Protein AF-A0A9D9Q7N1-F1 (afdb_monomer_lite)

Foldseek 3Di:
DLQWDQDDFKIKGFLVDAPVRCVVVPQVVQQPFWKWKWDQDPVRATDIDTWGFDDWDQDPRTIMTITGGDDFAFLVVLVVQQVVPDPDCCPPDNDPSSVLCVVLVVLVVRRVVSCVVVVNDHAPCPRSQWGADPNSMIIRYGVGNNVPVVD

Secondary structure (DSSP, 8-state):
---EEEETTEEEEE----HHHHHHTTTHHHHT--EEEEEE-TTS-EEEEEE-EEEEEEETTEEEEEEE----EEHHHHHHHHHHH--S-TTTS--HHHHHHHHHHHHHHHHHHHHHHTT------TGGGEEE-TTS-EEE--S-STTTTT-

Structure (mmCIF, N/CA/C/O backbone):
data_AF-A0A9D9Q7N1-F1
#
_entry.id   AF-A0A9D9Q7N1-F1
#
loop_
_atom_site.group_PDB
_atom_site.id
_atom_site.type_symbol
_atom_site.label_atom_id
_atom_site.label_alt_id
_atom_site.label_comp_id
_atom_site.label_asym_id
_atom_site.label_entity_id
_atom_site.label_seq_id
_atom_site.pdbx_PDB_ins_code
_atom_site.Cartn_x
_atom_site.Cartn_y
_atom_site.Cartn_z
_atom_site.occupancy
_atom_site.B_iso_or_equiv
_atom_site.auth_seq_id
_atom_site.auth_comp_id
_atom_site.auth_asym_id
_atom_site.auth_atom_id
_atom_site.pdbx_PDB_model_num
ATOM 1 N N . MET A 1 1 ? 4.531 9.953 13.848 1.00 42.19 1 MET A N 1
ATOM 2 C CA . MET A 1 1 ? 3.654 8.927 14.452 1.00 42.19 1 MET A CA 1
ATOM 3 C C . MET A 1 1 ? 3.480 7.843 13.402 1.00 42.19 1 MET A C 1
ATOM 5 O O . MET A 1 1 ? 2.955 8.155 12.343 1.00 42.19 1 MET A O 1
ATOM 9 N N . GLN A 1 2 ? 4.016 6.639 13.619 1.00 51.09 2 GLN A N 1
ATOM 10 C CA . GLN A 1 2 ? 3.784 5.515 12.703 1.00 51.09 2 GLN A CA 1
ATOM 11 C C . GLN A 1 2 ? 2.382 4.971 12.976 1.00 51.09 2 GLN A C 1
ATOM 13 O O . GLN A 1 2 ? 2.147 4.331 14.000 1.00 51.09 2 GLN A O 1
ATOM 18 N N . ASN A 1 3 ? 1.441 5.303 12.094 1.00 66.69 3 ASN A N 1
ATOM 19 C CA . ASN A 1 3 ? 0.045 4.891 12.234 1.00 66.69 3 ASN A CA 1
ATOM 20 C C . ASN A 1 3 ? -0.189 3.469 11.710 1.00 66.69 3 ASN A C 1
ATOM 22 O O . ASN A 1 3 ? -1.174 2.848 12.085 1.00 66.69 3 ASN A O 1
ATOM 26 N N . ILE A 1 4 ? 0.714 2.938 10.883 1.00 66.44 4 ILE A N 1
ATOM 27 C CA . ILE A 1 4 ? 0.629 1.587 10.326 1.00 66.44 4 ILE A CA 1
ATOM 28 C C . ILE A 1 4 ? 1.744 0.749 10.937 1.00 66.44 4 ILE A C 1
ATOM 30 O O . ILE A 1 4 ? 2.914 1.126 10.878 1.00 66.44 4 ILE A O 1
ATOM 34 N N . LEU A 1 5 ? 1.369 -0.374 11.536 1.00 66.88 5 LEU A N 1
ATOM 35 C CA . LEU A 1 5 ? 2.277 -1.329 12.152 1.00 66.88 5 LEU A CA 1
ATOM 36 C C . LEU A 1 5 ? 1.996 -2.716 11.592 1.00 66.88 5 LEU A C 1
ATOM 38 O O . LEU A 1 5 ? 0.845 -3.127 11.466 1.00 66.88 5 LEU A O 1
ATOM 42 N N . VAL A 1 6 ? 3.056 -3.462 11.310 1.00 60.69 6 VAL A N 1
ATOM 43 C CA . VAL A 1 6 ? 2.954 -4.908 11.111 1.00 60.69 6 VAL A CA 1
ATOM 44 C C . VAL A 1 6 ? 3.052 -5.537 12.499 1.00 60.69 6 VAL A C 1
ATOM 46 O O . VAL A 1 6 ? 4.122 -5.529 13.107 1.00 60.69 6 VAL A O 1
ATOM 49 N N . ALA A 1 7 ? 1.929 -6.007 13.041 1.00 56.16 7 ALA A N 1
ATOM 50 C CA . ALA A 1 7 ? 1.859 -6.614 14.367 1.00 56.16 7 ALA A CA 1
ATOM 51 C C . ALA A 1 7 ? 1.602 -8.120 14.217 1.00 56.16 7 ALA A C 1
ATOM 53 O O . ALA A 1 7 ? 0.464 -8.565 14.082 1.00 56.16 7 ALA A O 1
ATOM 54 N N . GLY A 1 8 ? 2.676 -8.913 14.214 1.00 62.62 8 GLY A N 1
ATOM 55 C CA . GLY A 1 8 ? 2.585 -10.363 14.029 1.00 62.62 8 GLY A CA 1
ATOM 56 C C . GLY A 1 8 ? 2.074 -10.734 12.634 1.00 62.62 8 GLY A C 1
ATOM 57 O O . GLY A 1 8 ? 2.680 -10.354 11.636 1.00 62.62 8 GLY A O 1
ATOM 58 N N . GLU A 1 9 ? 0.962 -11.469 12.574 1.00 76.88 9 GLU A N 1
ATOM 59 C CA . GLU A 1 9 ? 0.347 -11.973 11.334 1.00 76.88 9 GLU A CA 1
ATOM 60 C C . GLU A 1 9 ? -0.640 -10.991 10.680 1.00 76.88 9 GLU A C 1
ATOM 62 O O . GLU A 1 9 ? -1.290 -11.341 9.692 1.00 76.88 9 GLU A O 1
ATOM 67 N N . ARG A 1 10 ? -0.769 -9.760 11.200 1.00 86.50 10 ARG A N 1
ATOM 68 C CA . ARG A 1 10 ? -1.747 -8.774 10.714 1.00 86.50 10 ARG A CA 1
ATOM 69 C C . ARG A 1 10 ? -1.134 -7.397 10.503 1.00 86.50 10 ARG A C 1
ATOM 71 O O . ARG A 1 10 ? -0.222 -6.976 11.221 1.00 86.50 10 ARG A O 1
ATOM 78 N N . LEU A 1 11 ? -1.664 -6.677 9.518 1.00 87.69 11 LEU A N 1
ATOM 79 C CA . LEU A 1 11 ? -1.388 -5.255 9.348 1.00 87.69 11 LEU A CA 1
ATOM 80 C C . LEU A 1 11 ? -2.401 -4.468 10.171 1.00 87.69 11 LEU A C 1
ATOM 82 O O . LEU A 1 11 ? -3.606 -4.651 10.011 1.00 87.69 11 LEU A O 1
ATOM 86 N N . VAL A 1 12 ? -1.903 -3.603 11.050 1.00 88.00 12 VAL A N 1
ATOM 87 C CA . VAL A 1 12 ? -2.705 -2.832 11.999 1.00 88.00 12 VAL A CA 1
ATOM 88 C C . VAL A 1 12 ? -2.571 -1.345 11.697 1.00 88.00 12 VAL A C 1
ATOM 90 O O . VAL A 1 12 ? -1.469 -0.794 11.683 1.00 88.00 12 VAL A O 1
ATOM 93 N N . LEU A 1 13 ? -3.705 -0.682 11.494 1.00 85.88 13 LEU A N 1
ATOM 94 C CA . LEU A 1 13 ? -3.822 0.766 11.403 1.00 85.88 13 LEU A CA 1
ATOM 95 C C . LEU A 1 13 ? -4.337 1.314 12.735 1.00 85.88 13 LEU A C 1
ATOM 97 O O . LEU A 1 13 ? -5.492 1.112 13.116 1.00 85.88 13 LEU A O 1
ATOM 101 N N . ARG A 1 14 ? -3.487 2.067 13.425 1.00 85.62 14 ARG A N 1
ATOM 102 C CA . ARG A 1 14 ? -3.856 2.832 14.614 1.00 85.62 14 ARG A CA 1
ATOM 103 C C . ARG A 1 14 ? -4.552 4.110 14.190 1.00 85.62 14 ARG A C 1
ATOM 105 O O . ARG A 1 14 ? -3.934 5.006 13.622 1.00 85.62 14 ARG A O 1
ATOM 112 N N . THR A 1 15 ? -5.841 4.206 14.497 1.00 79.88 15 THR A N 1
ATOM 113 C CA . THR A 1 15 ? -6.656 5.355 14.077 1.00 79.88 15 THR A CA 1
ATOM 114 C C . THR A 1 15 ? -6.390 6.607 14.914 1.00 79.88 15 THR A C 1
ATOM 116 O O . THR A 1 15 ? -6.676 7.716 14.475 1.00 79.88 15 THR A O 1
ATOM 119 N N . GLY A 1 16 ? -5.883 6.443 16.143 1.00 82.38 16 GLY A N 1
ATOM 120 C CA . GLY A 1 16 ? -5.726 7.532 17.112 1.00 82.38 16 GLY A CA 1
ATOM 121 C C . GLY A 1 16 ? -7.046 8.047 17.705 1.00 82.38 16 GLY A C 1
ATOM 122 O O . GLY A 1 16 ? -7.021 8.926 18.570 1.00 82.38 16 GLY A O 1
ATOM 123 N N . MET A 1 17 ? -8.187 7.477 17.311 1.00 83.69 17 MET A N 1
ATOM 124 C CA . MET A 1 17 ? -9.525 7.883 17.748 1.00 83.69 17 MET A CA 1
ATOM 125 C C . MET A 1 17 ? -10.000 7.028 18.917 1.00 83.69 17 MET A C 1
ATOM 127 O O . MET A 1 17 ? -9.756 5.827 18.954 1.00 83.69 17 MET A O 1
ATOM 131 N N . SER A 1 18 ? -10.692 7.639 19.870 1.00 86.19 18 SER A N 1
ATOM 132 C CA . SER A 1 18 ? -11.516 6.923 20.844 1.00 86.19 18 SER A CA 1
ATOM 133 C C . SER A 1 18 ? -12.746 6.311 20.171 1.00 86.19 18 SER A C 1
ATOM 135 O O . SER A 1 18 ? -13.117 6.678 19.056 1.00 86.19 18 SER A O 1
ATOM 137 N N . LYS A 1 19 ? -13.428 5.400 20.867 1.00 83.88 19 LYS A N 1
ATOM 138 C CA . LYS A 1 19 ? -14.652 4.762 20.367 1.00 83.88 19 LYS A CA 1
ATOM 139 C C . LYS A 1 19 ? -15.762 5.759 20.009 1.00 83.88 19 LYS A C 1
ATOM 141 O O . LYS A 1 19 ? -16.462 5.562 19.016 1.00 83.88 19 LYS A O 1
ATOM 146 N N . ASP A 1 20 ? -15.914 6.826 20.794 1.00 84.44 20 ASP A N 1
ATOM 147 C CA . ASP A 1 20 ? -16.915 7.874 20.549 1.00 84.44 20 ASP A CA 1
ATOM 148 C C . ASP A 1 20 ? -16.571 8.699 19.298 1.00 84.44 20 ASP A C 1
ATOM 150 O O . ASP A 1 20 ? -17.415 8.870 18.418 1.00 84.44 20 ASP A O 1
ATOM 154 N N . GLU A 1 21 ? -15.310 9.123 19.160 1.00 84.31 21 GLU A N 1
ATOM 155 C CA . GLU A 1 21 ? -14.812 9.818 17.962 1.00 84.31 21 GLU A CA 1
ATOM 156 C C . GLU A 1 21 ? -14.962 8.947 16.710 1.00 84.31 21 GLU A C 1
ATOM 158 O O . GLU A 1 21 ? -15.479 9.403 15.692 1.00 84.31 21 GLU A O 1
ATOM 163 N N . PHE A 1 22 ? -14.575 7.674 16.805 1.00 81.88 22 PHE A N 1
ATOM 164 C CA . PHE A 1 22 ? -14.652 6.717 15.707 1.00 81.88 22 PHE A CA 1
ATOM 165 C C . PHE A 1 22 ? -16.095 6.471 15.246 1.00 81.88 22 PHE A C 1
ATOM 167 O O . PHE A 1 22 ? -16.373 6.457 14.045 1.00 81.88 22 PHE A O 1
ATOM 174 N N . SER A 1 23 ? -17.028 6.343 16.196 1.00 81.38 23 SER A N 1
ATOM 175 C CA . SER A 1 23 ? -18.457 6.168 15.904 1.00 81.38 23 SER A CA 1
ATOM 176 C C . SER A 1 23 ? -19.052 7.411 15.236 1.00 81.38 23 SER A C 1
ATOM 178 O O . SER A 1 23 ? -19.789 7.294 14.261 1.00 81.38 23 SER A O 1
ATOM 180 N N . LYS A 1 24 ? -18.693 8.613 15.710 1.00 81.62 24 LYS A N 1
ATOM 181 C CA . LYS A 1 24 ? -19.144 9.894 15.132 1.00 81.62 24 LYS A CA 1
ATOM 182 C C . LYS A 1 24 ? -18.535 10.186 13.764 1.00 81.62 24 LYS A C 1
ATOM 184 O O . LYS A 1 24 ? -19.146 10.879 12.954 1.00 81.62 24 LYS A O 1
ATOM 189 N N . ALA A 1 25 ? -17.339 9.671 13.497 1.00 73.19 25 ALA A N 1
ATOM 190 C CA . ALA A 1 25 ? -16.629 9.910 12.249 1.00 73.19 25 ALA A CA 1
ATOM 191 C C . ALA A 1 25 ? -17.226 9.153 11.046 1.00 73.19 25 ALA A C 1
ATOM 193 O O . ALA A 1 25 ? -16.780 9.384 9.921 1.00 73.19 25 ALA A O 1
ATOM 194 N N . ASN A 1 26 ? -18.225 8.281 11.260 1.00 69.50 26 ASN A N 1
ATOM 195 C CA . ASN A 1 26 ? -18.822 7.414 10.237 1.00 69.50 26 ASN A CA 1
ATOM 196 C C . ASN A 1 26 ? -17.766 6.606 9.464 1.00 69.50 26 ASN A C 1
ATOM 198 O O . ASN A 1 26 ? -17.914 6.354 8.274 1.00 69.50 26 ASN A O 1
ATOM 202 N N . ILE A 1 27 ? -16.679 6.203 10.129 1.00 70.38 27 ILE A N 1
ATOM 203 C CA . ILE A 1 27 ? -15.569 5.489 9.481 1.00 70.38 27 ILE A CA 1
ATOM 204 C C . ILE A 1 27 ? -15.942 4.039 9.165 1.00 70.38 27 ILE A C 1
ATOM 206 O O . ILE A 1 27 ? -15.468 3.488 8.177 1.00 70.38 27 ILE A O 1
ATOM 210 N N . ILE A 1 28 ? -16.854 3.453 9.950 1.00 68.81 28 ILE A N 1
ATOM 211 C CA . ILE A 1 28 ? -17.355 2.080 9.781 1.00 68.81 28 ILE A CA 1
ATOM 212 C C . ILE A 1 28 ? -17.827 1.789 8.357 1.00 68.81 28 ILE A C 1
ATOM 214 O O . ILE A 1 28 ? -17.577 0.699 7.853 1.00 68.81 28 ILE A O 1
ATOM 218 N N . GLN A 1 29 ? -18.464 2.755 7.690 1.00 65.69 29 GLN A N 1
ATOM 219 C CA . GLN A 1 29 ? -18.956 2.548 6.326 1.00 65.69 29 GLN A CA 1
ATOM 220 C C . GLN A 1 29 ? -17.822 2.316 5.322 1.00 65.69 29 GLN A C 1
ATOM 222 O O . GLN A 1 29 ? -18.029 1.626 4.331 1.00 65.69 29 GLN A O 1
ATOM 227 N N . TYR A 1 30 ? -16.636 2.857 5.606 1.00 67.88 30 TYR A N 1
ATOM 228 C CA . TYR A 1 30 ? -15.482 2.740 4.738 1.00 67.88 30 TYR A CA 1
ATOM 229 C C . TYR A 1 30 ? -14.621 1.530 5.081 1.00 67.88 30 TYR A C 1
ATOM 231 O O . TYR A 1 30 ? -13.829 1.149 4.249 1.00 67.88 30 TYR A O 1
ATOM 239 N N . ILE A 1 31 ? -14.774 0.866 6.236 1.00 70.06 31 ILE A N 1
ATOM 240 C CA . ILE A 1 31 ? -13.984 -0.340 6.597 1.00 70.06 31 ILE A CA 1
ATOM 241 C C . ILE A 1 31 ? -14.080 -1.432 5.525 1.00 70.06 31 ILE A C 1
ATOM 243 O O . ILE A 1 31 ? -13.110 -2.141 5.274 1.00 70.06 31 ILE A O 1
ATOM 247 N N . ASN A 1 32 ? -15.234 -1.512 4.860 1.00 70.31 32 ASN A N 1
ATOM 248 C CA . ASN A 1 32 ? -15.484 -2.444 3.763 1.00 70.31 32 ASN A CA 1
ATOM 249 C C . ASN A 1 32 ? -14.926 -1.969 2.410 1.00 70.31 32 ASN A C 1
ATOM 251 O O . ASN A 1 32 ? -15.067 -2.683 1.413 1.00 70.31 32 ASN A O 1
ATOM 255 N N . ASP A 1 33 ? -14.335 -0.776 2.343 1.00 84.56 33 ASP A N 1
ATOM 256 C CA . ASP A 1 33 ? -13.679 -0.295 1.137 1.00 84.56 33 ASP A CA 1
ATOM 257 C C . ASP A 1 33 ? -12.474 -1.172 0.831 1.00 84.56 33 ASP A C 1
ATOM 259 O O . ASP A 1 33 ? -11.731 -1.634 1.701 1.00 84.56 33 ASP A O 1
ATOM 263 N N . LYS A 1 34 ? -12.289 -1.398 -0.463 1.00 88.31 34 LYS A N 1
ATOM 264 C CA . LYS A 1 34 ? -11.278 -2.308 -0.971 1.00 88.31 34 LYS A CA 1
ATOM 265 C C . LYS A 1 34 ? -9.979 -1.557 -1.210 1.00 88.31 34 LYS A C 1
ATOM 267 O O . LYS A 1 34 ? -9.942 -0.569 -1.941 1.00 88.31 34 LYS A O 1
ATOM 272 N N . GLY A 1 35 ? -8.919 -2.070 -0.615 1.00 92.50 35 GLY A N 1
ATOM 273 C CA . GLY A 1 35 ? -7.543 -1.897 -1.035 1.00 92.50 35 GLY A CA 1
ATOM 274 C C . GLY A 1 35 ? -7.143 -2.981 -2.031 1.00 92.50 35 GLY A C 1
ATOM 275 O O . GLY A 1 35 ? -7.945 -3.841 -2.409 1.00 92.50 35 GLY A O 1
ATOM 276 N N . TYR A 1 36 ? -5.882 -2.943 -2.448 1.00 95.38 36 TYR A N 1
ATOM 277 C CA . TYR A 1 36 ? -5.326 -3.929 -3.367 1.00 95.38 36 TYR A CA 1
ATOM 278 C C . TYR A 1 36 ? -3.899 -4.290 -2.995 1.00 95.38 36 TYR A C 1
ATOM 280 O O . TYR A 1 36 ? -3.071 -3.412 -2.764 1.00 95.38 36 TYR 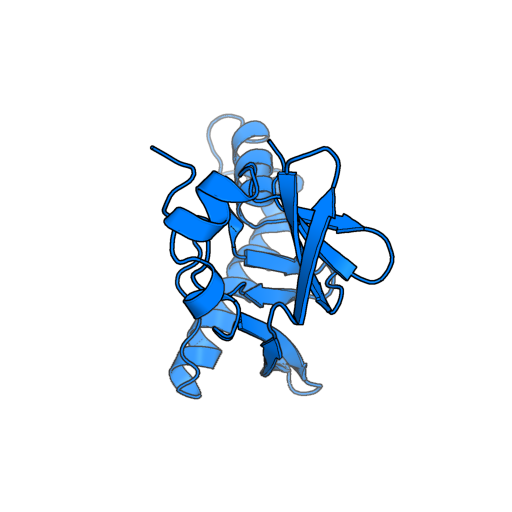A O 1
ATOM 288 N N . VAL A 1 37 ? -3.600 -5.582 -3.033 1.00 96.38 37 VAL A N 1
ATOM 289 C CA . VAL A 1 37 ? -2.234 -6.087 -3.119 1.00 96.38 37 VAL A CA 1
ATOM 290 C C . VAL A 1 37 ? -1.886 -6.252 -4.595 1.00 96.38 37 VAL A C 1
ATOM 292 O O . VAL A 1 37 ? -2.636 -6.879 -5.342 1.00 96.38 37 VAL A O 1
ATOM 295 N N . ALA A 1 38 ? -0.769 -5.672 -5.017 1.00 97.38 38 ALA A N 1
ATOM 296 C CA . ALA A 1 38 ? -0.195 -5.813 -6.344 1.00 97.38 38 ALA A CA 1
ATOM 297 C C . ALA A 1 38 ? 1.080 -6.653 -6.261 1.00 97.38 38 ALA A C 1
ATOM 299 O O . ALA A 1 38 ? 2.041 -6.257 -5.606 1.00 97.38 38 ALA A O 1
ATOM 300 N N . GLU A 1 39 ? 1.106 -7.779 -6.962 1.00 96.56 39 GLU A N 1
ATOM 301 C CA . GLU A 1 39 ? 2.221 -8.733 -6.978 1.00 96.56 39 GLU A CA 1
ATOM 302 C C . GLU A 1 39 ? 2.633 -9.017 -8.418 1.00 96.56 39 GLU A C 1
ATOM 304 O O . GLU A 1 39 ? 1.803 -8.956 -9.324 1.00 96.56 39 GLU A O 1
ATOM 309 N N . ARG A 1 40 ? 3.911 -9.329 -8.654 1.00 94.50 40 ARG A N 1
ATOM 310 C CA . ARG A 1 40 ? 4.353 -9.744 -9.990 1.00 94.50 40 ARG A CA 1
ATOM 311 C C . ARG A 1 40 ? 4.114 -11.232 -10.192 1.00 94.50 40 ARG A C 1
ATOM 313 O O . ARG A 1 40 ? 4.539 -12.041 -9.372 1.00 94.50 40 ARG A O 1
ATOM 320 N N . ASN A 1 41 ? 3.495 -11.590 -11.310 1.00 93.06 41 ASN A N 1
ATOM 321 C CA . ASN A 1 41 ? 3.470 -12.972 -11.772 1.00 93.06 41 ASN A CA 1
ATOM 322 C C . ASN A 1 41 ? 4.825 -13.384 -12.384 1.00 93.06 41 ASN A C 1
ATOM 324 O O . ASN A 1 41 ? 5.765 -12.591 -12.488 1.00 93.06 41 ASN A O 1
ATOM 328 N N . THR A 1 42 ? 4.918 -14.642 -12.816 1.00 91.19 42 THR A N 1
ATOM 329 C CA . THR A 1 42 ? 6.110 -15.209 -13.470 1.00 91.19 42 THR A CA 1
ATOM 330 C C . THR A 1 42 ? 6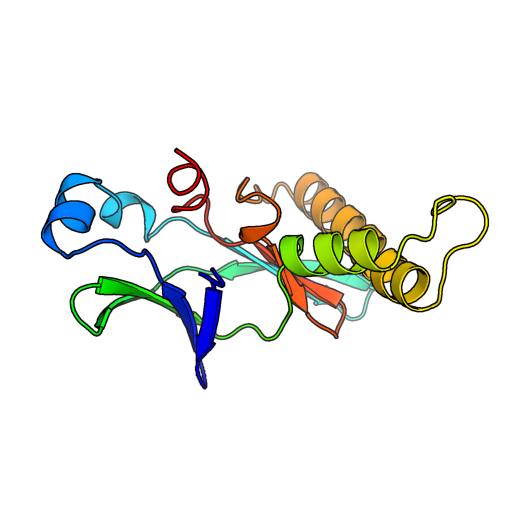.502 -14.502 -14.765 1.00 91.19 42 THR A C 1
ATOM 332 O O . THR A 1 42 ? 7.672 -14.529 -15.135 1.00 91.19 42 THR A O 1
ATOM 335 N N . ASP A 1 43 ? 5.549 -13.839 -15.421 1.00 90.31 43 ASP A N 1
ATOM 336 C CA . ASP A 1 43 ? 5.749 -13.093 -16.667 1.00 90.31 43 ASP A CA 1
ATOM 337 C C . ASP A 1 43 ? 6.184 -11.635 -16.413 1.00 90.31 43 ASP A C 1
ATOM 339 O O . ASP A 1 43 ? 6.448 -10.875 -17.345 1.00 90.31 43 ASP A O 1
ATOM 343 N N . GLY A 1 44 ? 6.303 -11.235 -15.141 1.00 88.38 44 GLY A N 1
ATOM 344 C CA . GLY A 1 44 ? 6.699 -9.892 -14.722 1.00 88.38 44 GLY A CA 1
ATOM 345 C C . GLY A 1 44 ? 5.568 -8.861 -14.746 1.00 88.38 44 GLY A C 1
ATOM 346 O O . GLY A 1 44 ? 5.831 -7.675 -14.526 1.00 88.38 44 GLY A O 1
ATOM 347 N N . GLU A 1 45 ? 4.328 -9.288 -14.983 1.00 93.12 45 GLU A N 1
ATOM 348 C CA . GLU A 1 45 ? 3.138 -8.441 -14.961 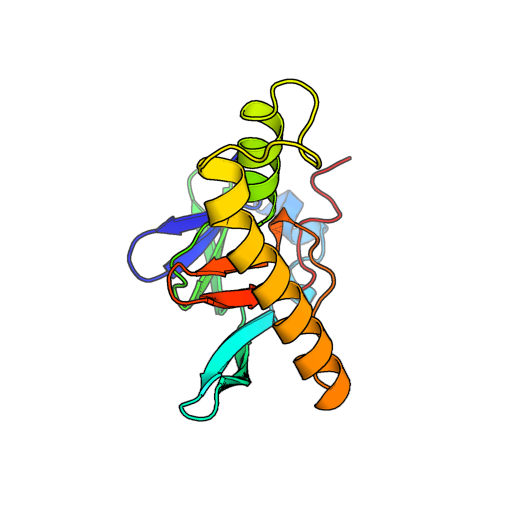1.00 93.12 45 GLU A CA 1
ATOM 349 C C . GLU A 1 45 ? 2.566 -8.327 -13.547 1.00 93.12 45 GLU A C 1
ATOM 351 O O . GLU A 1 45 ? 2.624 -9.269 -12.759 1.00 93.12 45 GLU A O 1
ATOM 356 N N . TYR A 1 46 ? 1.977 -7.174 -13.225 1.00 97.25 46 TYR A N 1
ATOM 357 C CA . TYR A 1 46 ? 1.293 -6.997 -11.945 1.00 97.25 46 TYR A CA 1
ATOM 358 C C . TYR A 1 46 ? -0.100 -7.618 -11.971 1.00 97.25 46 TYR A C 1
ATOM 360 O O . TYR A 1 46 ? -0.919 -7.246 -12.810 1.00 97.25 46 TYR A O 1
ATOM 368 N N . VAL A 1 47 ? -0.380 -8.488 -11.008 1.00 96.88 47 VAL A N 1
ATOM 369 C CA . VAL A 1 47 ? -1.703 -9.030 -10.695 1.00 96.88 47 VAL A CA 1
ATOM 370 C C . VAL A 1 47 ? -2.207 -8.363 -9.420 1.00 96.88 47 VAL A C 1
ATOM 372 O O . VAL A 1 47 ? -1.431 -8.101 -8.502 1.00 96.88 47 VAL A O 1
ATOM 375 N N . PHE A 1 48 ? -3.508 -8.074 -9.374 1.00 96.94 48 PHE A N 1
ATOM 376 C CA . PHE A 1 48 ? -4.138 -7.358 -8.269 1.00 96.94 48 PHE A CA 1
ATOM 377 C C . PHE A 1 48 ? -5.116 -8.263 -7.526 1.00 96.94 48 PHE A C 1
ATOM 379 O O . PHE A 1 48 ? -6.040 -8.811 -8.128 1.00 96.94 48 PHE A O 1
ATOM 386 N N . ARG A 1 49 ? -4.937 -8.377 -6.211 1.00 95.62 49 ARG A N 1
ATOM 387 C CA . ARG A 1 49 ? -5.855 -9.060 -5.294 1.00 95.62 49 ARG A CA 1
ATOM 388 C C . ARG A 1 49 ? -6.495 -8.038 -4.366 1.00 95.62 49 ARG A C 1
ATOM 390 O O . ARG A 1 49 ? -5.811 -7.148 -3.871 1.00 95.62 49 ARG A O 1
ATOM 397 N N . GLU A 1 50 ? -7.796 -8.166 -4.129 1.00 94.88 50 GLU A N 1
ATOM 398 C CA . GLU A 1 50 ? -8.501 -7.316 -3.166 1.00 94.88 50 GLU A CA 1
ATOM 399 C C . GLU A 1 50 ? -7.959 -7.530 -1.747 1.00 94.88 50 GLU A C 1
ATOM 401 O O . GLU A 1 50 ? -7.642 -8.652 -1.346 1.00 94.88 50 GLU A O 1
ATOM 406 N N . TRP A 1 51 ? -7.871 -6.440 -0.993 1.00 92.69 51 TRP A N 1
ATOM 407 C CA . TRP A 1 51 ? -7.470 -6.432 0.410 1.00 92.69 51 TRP A CA 1
ATOM 408 C C . TRP A 1 51 ? -8.412 -5.515 1.186 1.00 92.69 51 TRP A C 1
ATOM 410 O O . TRP A 1 51 ? -8.757 -4.443 0.695 1.00 92.69 51 TRP A O 1
ATOM 420 N N . CYS A 1 52 ? -8.835 -5.893 2.385 1.00 89.19 52 CYS A N 1
ATOM 421 C CA . CYS A 1 52 ? -9.685 -5.053 3.226 1.00 89.19 52 CYS A CA 1
ATOM 422 C C . CYS A 1 52 ? -9.310 -5.190 4.701 1.00 89.19 52 CYS A C 1
ATOM 424 O O . CYS A 1 52 ? -8.653 -6.147 5.112 1.00 89.19 52 CYS A O 1
ATOM 426 N N . PHE A 1 53 ? -9.754 -4.219 5.498 1.00 88.31 53 PHE A N 1
ATOM 427 C CA . PHE A 1 53 ? -9.815 -4.403 6.940 1.00 88.31 53 PHE A CA 1
ATOM 428 C C . PHE A 1 53 ? -10.988 -5.331 7.256 1.00 88.31 53 PHE A C 1
ATOM 430 O O . PHE A 1 53 ? -12.088 -5.143 6.739 1.00 88.31 53 PHE A O 1
ATOM 437 N N . ASP A 1 54 ? -10.762 -6.315 8.118 1.00 87.88 54 ASP A N 1
ATOM 438 C CA . ASP A 1 54 ? -11.786 -7.289 8.512 1.00 87.88 54 ASP A CA 1
ATOM 439 C C . ASP A 1 54 ? -12.102 -7.241 10.021 1.00 87.88 54 ASP A C 1
ATOM 441 O O . ASP A 1 54 ? -13.083 -7.836 10.468 1.00 87.88 54 ASP A O 1
ATOM 445 N N . SER A 1 55 ? -11.306 -6.498 10.802 1.00 87.94 55 SER A N 1
ATOM 446 C CA . SER A 1 55 ? -11.443 -6.407 12.255 1.00 87.94 55 SER A CA 1
ATOM 447 C C . SER A 1 55 ? -11.249 -4.978 12.767 1.00 87.94 55 SER A C 1
ATOM 449 O O . SER A 1 55 ? -10.440 -4.200 12.250 1.00 87.94 55 SER A O 1
ATOM 451 N N . VAL A 1 56 ? -12.018 -4.656 13.809 1.00 88.25 56 VAL A N 1
ATOM 452 C CA . VAL A 1 56 ? -12.026 -3.383 14.536 1.00 88.25 56 VAL A CA 1
ATOM 453 C C . VAL A 1 56 ? -11.906 -3.696 16.016 1.00 88.25 56 VAL A C 1
ATOM 455 O O . VAL A 1 56 ? -12.804 -4.306 16.597 1.00 88.25 56 VAL A O 1
ATOM 458 N N . GLU A 1 57 ? -10.824 -3.249 16.637 1.00 88.56 57 GLU A N 1
ATOM 459 C CA . GLU A 1 57 ? -10.538 -3.528 18.041 1.00 88.56 57 GLU A CA 1
ATOM 460 C C . GLU A 1 57 ? -10.258 -2.239 18.807 1.00 88.56 57 GLU A C 1
ATOM 462 O O . GLU A 1 57 ? -9.821 -1.231 18.251 1.00 88.56 57 GLU A O 1
ATOM 467 N N . GLU A 1 58 ? -10.540 -2.258 20.108 1.00 87.50 58 GLU A N 1
ATOM 468 C CA . GLU A 1 58 ? -10.188 -1.171 21.014 1.00 87.50 58 GLU A CA 1
ATOM 469 C C . GLU A 1 58 ? -8.954 -1.580 21.821 1.00 87.50 58 GLU A C 1
ATOM 471 O O . GLU A 1 58 ? -9.002 -2.503 22.631 1.00 87.50 5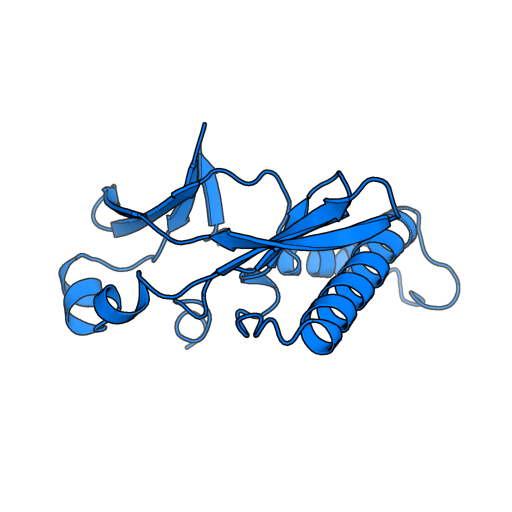8 GLU A O 1
ATOM 476 N N . SER A 1 59 ? -7.850 -0.867 21.610 1.00 84.56 59 SER A N 1
ATOM 477 C CA . SER A 1 59 ? -6.570 -1.087 22.274 1.00 84.56 59 SER A CA 1
ATOM 478 C C . SER A 1 59 ? -6.149 0.193 22.987 1.00 84.56 59 SER A C 1
ATOM 480 O O . SER A 1 59 ? -6.009 1.256 22.381 1.00 84.56 59 SER A O 1
ATOM 482 N N . GLY A 1 60 ? -6.007 0.129 24.314 1.00 81.38 60 GLY A N 1
ATOM 483 C CA . GLY A 1 60 ? -5.573 1.275 25.118 1.00 81.38 60 GLY A CA 1
ATOM 484 C C . GLY A 1 60 ? -6.442 2.527 24.942 1.00 81.38 60 GLY A C 1
ATOM 485 O O . GLY A 1 60 ? -5.896 3.622 24.830 1.00 81.38 60 GLY A O 1
ATOM 486 N N . SER A 1 61 ? -7.776 2.377 24.909 1.00 82.62 61 SER A N 1
ATOM 487 C CA . SER A 1 61 ? -8.794 3.430 24.670 1.00 82.62 61 SER A CA 1
ATOM 488 C C . SER A 1 61 ? -8.843 4.025 23.258 1.00 82.62 61 SER A C 1
ATOM 490 O O . SER A 1 61 ? -9.563 4.999 23.015 1.00 82.62 61 SER A O 1
ATOM 492 N N . LYS A 1 62 ? -8.083 3.458 22.317 1.00 88.19 62 LYS A N 1
ATOM 493 C CA . LYS A 1 62 ? -8.041 3.886 20.920 1.00 88.19 62 LYS A CA 1
ATOM 494 C C . LYS A 1 62 ? -8.475 2.756 19.998 1.00 88.19 62 LYS A C 1
ATOM 496 O O . LYS A 1 62 ? -8.259 1.588 20.295 1.00 88.19 62 LYS A O 1
ATOM 501 N N . ILE A 1 63 ? -9.095 3.111 18.880 1.00 86.31 63 ILE A N 1
ATOM 502 C CA . ILE A 1 63 ? -9.524 2.150 17.871 1.00 86.31 63 ILE A CA 1
ATOM 503 C C . ILE A 1 63 ? -8.347 1.790 16.966 1.00 86.31 63 ILE A C 1
ATOM 505 O O . ILE A 1 63 ? -7.619 2.663 16.477 1.00 86.31 63 ILE A O 1
ATOM 509 N N . GLU A 1 64 ? -8.196 0.498 16.725 1.00 88.12 64 GLU A N 1
ATOM 510 C CA . GLU A 1 64 ? -7.273 -0.100 15.774 1.00 88.12 64 GLU A CA 1
ATOM 511 C C . GLU A 1 64 ? -8.082 -0.878 14.727 1.00 88.12 64 GLU A C 1
ATOM 513 O O . GLU A 1 64 ? -9.069 -1.543 15.045 1.00 88.12 64 GLU A O 1
ATOM 518 N N . LEU A 1 65 ? -7.683 -0.760 13.463 1.00 87.56 65 LEU A N 1
ATOM 519 C CA . LEU A 1 65 ? -8.217 -1.558 12.360 1.00 87.56 65 LEU A CA 1
ATOM 520 C C . LEU A 1 65 ? -7.167 -2.577 11.950 1.00 87.56 65 LEU A C 1
ATOM 522 O O . LEU A 1 65 ? -5.987 -2.231 11.897 1.00 87.56 65 LEU A O 1
ATOM 526 N N . SER A 1 66 ? -7.571 -3.801 11.620 1.00 89.56 66 SER A N 1
ATOM 527 C CA . SER A 1 66 ? -6.628 -4.801 11.120 1.00 89.56 66 SER A CA 1
ATOM 528 C C . SER A 1 66 ? -7.141 -5.571 9.907 1.00 89.56 66 SER A C 1
ATOM 530 O O . SER A 1 66 ? -8.347 -5.757 9.742 1.00 89.56 66 SER A O 1
ATOM 532 N N . GLY A 1 67 ? -6.208 -6.003 9.061 1.00 90.19 67 GLY A N 1
ATOM 533 C CA . GLY A 1 67 ? -6.443 -6.871 7.903 1.00 90.19 67 GLY A CA 1
ATOM 534 C C . GLY A 1 67 ? -5.288 -7.855 7.705 1.00 90.19 67 GLY A C 1
ATOM 535 O O . GLY A 1 67 ? -4.379 -7.922 8.546 1.00 90.19 67 GLY A O 1
ATOM 536 N N . ASP A 1 68 ? -5.312 -8.590 6.587 1.00 91.69 68 ASP A N 1
ATOM 537 C CA . ASP A 1 68 ? -4.240 -9.522 6.204 1.00 91.69 68 ASP A CA 1
ATOM 538 C C . ASP A 1 68 ? -2.864 -8.853 6.340 1.00 91.69 68 ASP A C 1
ATOM 540 O O . ASP A 1 68 ? -2.682 -7.687 5.966 1.00 91.69 68 ASP A O 1
ATOM 544 N N . SER A 1 69 ? -1.882 -9.595 6.855 1.00 91.06 69 SER A N 1
ATOM 545 C CA . SER A 1 69 ? -0.505 -9.107 6.933 1.00 91.06 69 SER A CA 1
ATOM 546 C C . SER A 1 69 ? 0.042 -8.707 5.572 1.00 91.06 69 SER A C 1
ATOM 548 O O . SER A 1 69 ? -0.213 -9.325 4.539 1.00 91.06 69 SER A O 1
ATOM 550 N N . PHE A 1 70 ? 0.871 -7.671 5.609 1.00 91.50 70 PHE A N 1
ATOM 551 C CA . PHE A 1 70 ? 1.702 -7.271 4.494 1.00 91.50 70 PHE A CA 1
ATOM 552 C C . PHE A 1 70 ? 3.006 -6.704 5.049 1.00 91.50 70 PHE A C 1
ATOM 554 O O . PHE A 1 70 ? 2.999 -5.743 5.821 1.00 91.50 70 PHE A O 1
ATOM 561 N N . SER A 1 71 ? 4.130 -7.321 4.696 1.00 89.50 71 SER A N 1
ATOM 562 C CA . SER A 1 71 ? 5.448 -6.896 5.162 1.00 89.50 71 SER A CA 1
ATOM 563 C C . SER A 1 71 ? 6.027 -5.846 4.227 1.00 89.50 71 SER A C 1
ATOM 565 O O . SER A 1 71 ? 6.279 -6.113 3.056 1.00 89.50 71 SER A O 1
ATOM 567 N N . GLY A 1 72 ? 6.309 -4.660 4.756 1.00 90.44 72 GLY A N 1
ATOM 568 C CA . GLY A 1 72 ? 6.952 -3.616 3.977 1.00 90.44 72 GLY A CA 1
ATOM 569 C C . GLY A 1 72 ? 7.103 -2.312 4.738 1.00 90.44 72 GLY A C 1
ATOM 570 O O . GLY A 1 72 ? 6.815 -2.224 5.931 1.00 90.44 72 GLY A O 1
ATOM 571 N N . THR A 1 73 ? 7.546 -1.296 4.009 1.00 90.38 73 THR A N 1
ATOM 572 C CA . THR A 1 73 ? 7.723 0.067 4.515 1.00 90.38 73 THR A CA 1
ATOM 573 C C . THR A 1 73 ? 6.779 0.994 3.767 1.00 90.38 73 THR A C 1
ATOM 575 O O . THR A 1 73 ? 6.577 0.825 2.564 1.00 90.38 73 THR A O 1
ATOM 578 N N . THR A 1 74 ? 6.190 1.976 4.449 1.00 91.56 74 THR A N 1
ATOM 579 C CA . THR A 1 74 ? 5.313 2.936 3.769 1.00 91.56 74 THR A CA 1
ATOM 580 C C . THR A 1 74 ? 6.092 3.748 2.731 1.00 91.56 74 THR A C 1
ATOM 582 O O . THR A 1 74 ? 7.279 4.041 2.911 1.00 91.56 74 THR A O 1
ATOM 585 N N . LEU A 1 75 ? 5.433 4.154 1.643 1.00 92.25 75 LEU A N 1
ATOM 586 C CA . LEU A 1 75 ? 6.040 5.050 0.661 1.00 92.25 75 LEU A CA 1
ATOM 587 C C . LEU A 1 75 ? 6.450 6.373 1.323 1.00 92.25 75 LEU A C 1
ATOM 589 O O . LEU A 1 75 ? 7.483 6.929 0.970 1.00 92.25 75 LEU A O 1
ATOM 593 N N . TYR A 1 76 ? 5.686 6.853 2.308 1.00 90.31 76 TYR A N 1
ATOM 594 C CA . TYR A 1 76 ? 6.053 8.020 3.110 1.00 90.31 76 TYR A CA 1
ATOM 595 C C . TYR A 1 76 ? 7.418 7.854 3.791 1.00 90.31 76 TYR A C 1
ATOM 597 O O . TYR A 1 76 ? 8.293 8.695 3.596 1.00 90.31 76 TYR A O 1
ATOM 605 N N . ASP A 1 77 ? 7.625 6.760 4.528 1.00 90.44 77 ASP A N 1
ATOM 606 C CA . ASP A 1 77 ? 8.887 6.510 5.233 1.00 90.44 77 ASP A CA 1
ATOM 607 C C . ASP A 1 77 ? 10.060 6.383 4.246 1.00 90.44 77 ASP A C 1
ATOM 609 O O . ASP A 1 77 ? 11.130 6.944 4.483 1.00 90.44 77 ASP A O 1
ATOM 613 N N . ILE A 1 78 ? 9.839 5.733 3.093 1.00 91.00 78 ILE A N 1
ATOM 614 C CA . ILE A 1 78 ? 10.821 5.664 1.998 1.00 91.00 78 ILE A CA 1
ATOM 615 C C . ILE A 1 78 ? 11.190 7.067 1.496 1.00 91.00 78 ILE A C 1
ATOM 617 O O . ILE A 1 78 ? 12.370 7.386 1.348 1.00 91.00 78 ILE A O 1
ATOM 621 N N . LEU A 1 79 ? 10.196 7.919 1.232 1.00 89.69 79 LEU A N 1
ATOM 622 C CA . LEU A 1 79 ? 10.421 9.282 0.749 1.00 89.69 79 LEU A CA 1
ATOM 623 C C . LEU A 1 79 ? 11.150 10.140 1.793 1.00 89.69 79 LEU A C 1
ATOM 625 O O . LEU A 1 79 ? 12.055 10.893 1.431 1.00 89.69 79 LEU A O 1
ATOM 629 N N . CYS A 1 80 ? 10.817 9.994 3.077 1.00 88.94 80 CYS A N 1
ATOM 630 C CA . CYS A 1 80 ? 11.536 10.650 4.168 1.00 88.94 80 CYS A CA 1
ATOM 631 C C . CYS A 1 80 ? 12.995 10.181 4.258 1.00 88.94 80 CYS A C 1
ATOM 633 O O . CYS A 1 80 ? 13.887 11.008 4.432 1.00 88.94 80 CYS A O 1
ATOM 635 N N . GLU A 1 81 ? 13.270 8.884 4.104 1.00 89.31 81 GLU A N 1
ATOM 636 C CA . GLU A 1 81 ? 14.641 8.357 4.112 1.00 89.31 81 GLU A CA 1
ATOM 637 C C . GLU A 1 81 ? 15.459 8.898 2.929 1.00 89.31 81 GLU A C 1
ATOM 639 O O . GLU A 1 81 ? 16.588 9.365 3.105 1.00 89.31 81 GLU A O 1
ATOM 644 N N . ILE A 1 82 ? 14.864 8.937 1.731 1.00 86.25 82 ILE A N 1
ATOM 645 C CA . ILE A 1 82 ? 15.460 9.569 0.547 1.00 86.25 82 ILE A CA 1
ATOM 646 C C . ILE A 1 82 ? 15.797 11.035 0.834 1.00 86.25 82 ILE A C 1
ATOM 648 O O . ILE A 1 82 ? 16.934 11.450 0.592 1.00 86.25 82 ILE A O 1
ATOM 652 N N . GLN A 1 83 ? 14.837 11.801 1.361 1.00 84.88 83 GLN A N 1
ATOM 653 C CA . GLN A 1 83 ? 14.999 13.223 1.660 1.00 84.88 83 GLN A CA 1
ATOM 654 C C . GLN A 1 83 ? 16.107 13.463 2.691 1.00 84.88 83 GLN A C 1
ATOM 656 O O . GLN A 1 83 ? 16.969 14.309 2.476 1.00 84.88 83 GLN A O 1
ATOM 661 N N . ASN A 1 84 ? 16.129 12.692 3.777 1.00 86.12 84 ASN A N 1
ATOM 662 C CA . ASN A 1 84 ? 17.124 12.835 4.841 1.00 86.12 84 ASN A CA 1
ATOM 663 C C . ASN A 1 84 ? 18.529 12.406 4.397 1.00 86.12 84 ASN A C 1
ATOM 665 O O . ASN A 1 84 ? 19.523 12.883 4.938 1.00 86.12 84 ASN A O 1
ATOM 669 N N . SER A 1 85 ? 18.625 11.525 3.398 1.00 83.06 85 SER A N 1
ATOM 670 C CA . SER A 1 85 ? 19.903 11.118 2.807 1.00 83.06 85 SER A CA 1
ATOM 671 C C . SER A 1 85 ? 20.437 12.104 1.750 1.00 83.06 85 SER A C 1
ATOM 673 O O . SER A 1 85 ? 21.581 11.979 1.306 1.00 83.06 85 SER A O 1
ATOM 675 N N . ALA A 1 86 ? 19.626 13.071 1.308 1.00 70.31 86 ALA A N 1
ATOM 676 C CA . ALA A 1 86 ? 19.954 13.960 0.201 1.00 70.31 86 ALA A CA 1
ATOM 677 C C . ALA A 1 86 ? 20.912 15.091 0.615 1.00 70.31 86 ALA A C 1
ATOM 679 O O . ALA A 1 86 ? 20.518 16.066 1.242 1.00 70.31 86 ALA A O 1
ATOM 680 N N . GLY A 1 87 ? 22.169 15.013 0.171 1.00 65.38 87 GLY A N 1
ATOM 681 C CA . GLY A 1 87 ? 23.181 16.067 0.345 1.00 65.38 87 GLY A CA 1
ATOM 682 C C . GLY A 1 87 ? 23.114 17.227 -0.664 1.00 65.38 87 GLY A C 1
ATOM 683 O O . GLY A 1 87 ? 24.142 17.842 -0.921 1.00 65.38 87 GLY A O 1
ATOM 684 N N . GLY A 1 88 ? 21.953 17.507 -1.272 1.00 65.44 88 GLY A N 1
ATOM 685 C CA . GLY A 1 88 ? 21.738 18.662 -2.165 1.00 65.44 88 GLY A CA 1
ATOM 686 C C . GLY A 1 88 ? 21.503 18.347 -3.653 1.00 65.44 88 GLY A C 1
ATOM 687 O O . GLY A 1 88 ? 20.670 19.011 -4.257 1.00 65.44 88 GLY A O 1
ATOM 688 N N . ASP A 1 89 ? 22.122 17.302 -4.225 1.00 62.78 89 ASP A N 1
ATOM 689 C CA . ASP A 1 89 ? 22.039 16.976 -5.672 1.00 62.78 89 ASP A CA 1
ATOM 690 C C . ASP A 1 89 ? 21.542 15.541 -5.957 1.00 62.78 89 ASP A C 1
ATOM 692 O O . ASP A 1 89 ? 22.237 14.696 -6.533 1.00 62.78 89 ASP A O 1
ATOM 696 N N . VAL A 1 90 ? 20.294 15.264 -5.566 1.00 62.75 90 VAL A N 1
ATOM 697 C CA . VAL A 1 90 ? 19.632 13.944 -5.696 1.00 62.75 90 VAL A CA 1
ATOM 698 C C . VAL A 1 90 ? 19.631 13.412 -7.136 1.00 62.75 90 VAL A C 1
ATOM 700 O O . VAL A 1 90 ? 19.763 12.211 -7.356 1.00 62.75 90 VAL A O 1
ATOM 703 N N . CYS A 1 91 ? 19.513 14.300 -8.127 1.00 64.31 91 CYS A N 1
ATOM 704 C CA . CYS A 1 91 ? 19.359 13.920 -9.534 1.00 64.31 91 CYS A CA 1
ATOM 705 C C . CYS A 1 91 ? 20.687 13.721 -10.285 1.00 64.31 91 CYS A C 1
ATOM 707 O O . CYS A 1 91 ? 20.667 13.225 -11.409 1.00 64.31 91 CYS A O 1
ATOM 709 N N . ILE A 1 92 ? 21.826 14.121 -9.706 1.00 70.31 92 ILE A N 1
ATOM 710 C CA . ILE A 1 92 ? 23.125 14.137 -10.408 1.00 70.31 92 ILE A CA 1
ATOM 711 C C . ILE A 1 92 ? 24.071 13.076 -9.841 1.00 70.31 92 ILE A C 1
ATOM 713 O O . ILE A 1 92 ? 24.792 12.420 -10.594 1.00 70.31 92 ILE A O 1
ATOM 717 N N . LYS A 1 93 ? 24.071 12.877 -8.518 1.00 75.69 93 LYS A N 1
ATOM 718 C CA . LYS A 1 93 ? 24.904 11.871 -7.843 1.00 75.69 93 LYS A CA 1
ATOM 719 C C . LYS A 1 93 ? 24.085 11.153 -6.772 1.00 75.69 93 LYS A C 1
ATOM 721 O O . LYS A 1 93 ? 24.251 11.454 -5.589 1.00 75.69 93 LYS A O 1
ATOM 726 N N . PRO A 1 94 ? 23.205 10.216 -7.169 1.00 78.31 94 PRO A N 1
ATOM 727 C CA . PRO A 1 94 ? 22.396 9.502 -6.203 1.00 78.31 94 PRO A CA 1
ATOM 728 C C . PRO A 1 94 ? 23.290 8.660 -5.288 1.00 78.31 94 PRO A C 1
ATOM 730 O O . PRO A 1 94 ? 24.178 7.940 -5.757 1.00 78.31 94 PRO A O 1
ATOM 733 N N . ASN A 1 95 ? 23.057 8.750 -3.983 1.00 84.25 95 ASN A N 1
ATOM 734 C CA . ASN A 1 95 ? 23.702 7.884 -2.999 1.00 84.25 95 ASN A CA 1
ATOM 735 C C . ASN A 1 95 ? 23.100 6.459 -3.043 1.00 84.25 95 ASN A C 1
ATOM 737 O O . ASN A 1 95 ? 22.132 6.192 -3.760 1.00 84.25 95 ASN A O 1
ATOM 741 N N . GLU A 1 96 ? 23.656 5.526 -2.269 1.00 85.94 96 GLU A N 1
ATOM 742 C CA . GLU A 1 96 ? 23.189 4.129 -2.267 1.00 85.94 96 GLU A CA 1
ATOM 743 C C . GLU A 1 96 ? 21.742 3.966 -1.768 1.00 85.94 96 GLU A C 1
ATOM 745 O O . GLU A 1 96 ? 21.003 3.133 -2.293 1.00 85.94 96 GLU A O 1
ATOM 750 N N . ILE A 1 97 ? 21.294 4.802 -0.825 1.00 85.69 97 ILE A N 1
ATOM 751 C CA . ILE A 1 97 ? 19.904 4.815 -0.331 1.00 85.69 97 ILE A CA 1
ATOM 752 C C . ILE A 1 97 ? 18.946 5.220 -1.460 1.00 85.69 97 ILE A C 1
ATOM 754 O O . ILE A 1 97 ? 17.934 4.565 -1.709 1.00 85.69 97 ILE A O 1
ATOM 758 N N . GLN A 1 98 ? 19.291 6.272 -2.195 1.00 84.44 98 GLN A N 1
ATOM 759 C CA . GLN A 1 98 ? 18.506 6.788 -3.312 1.00 84.44 98 GLN A CA 1
ATOM 760 C C . GLN A 1 98 ? 18.439 5.775 -4.455 1.00 84.44 98 GLN A C 1
ATOM 762 O O . GLN A 1 98 ? 17.354 5.523 -4.974 1.00 84.44 98 GLN A O 1
ATOM 767 N N . LYS A 1 99 ? 19.563 5.135 -4.806 1.00 84.75 99 LYS A N 1
ATOM 768 C CA . LYS A 1 99 ? 19.590 4.062 -5.816 1.00 84.75 99 LYS A CA 1
ATOM 769 C C . LYS A 1 99 ? 18.716 2.877 -5.415 1.00 84.75 99 LYS A C 1
ATOM 771 O O . LYS A 1 99 ? 17.952 2.387 -6.245 1.00 84.75 99 LYS A O 1
ATOM 776 N N . LYS A 1 100 ? 18.801 2.440 -4.152 1.00 85.44 100 LYS A N 1
ATOM 777 C CA . LYS A 1 100 ? 17.984 1.347 -3.604 1.00 85.44 100 LYS A CA 1
ATOM 778 C C . LYS A 1 100 ? 16.495 1.624 -3.819 1.00 85.44 100 LYS A C 1
ATOM 780 O O . LYS A 1 100 ? 15.797 0.790 -4.391 1.00 85.44 100 LYS A O 1
ATOM 785 N N . TYR A 1 101 ? 16.017 2.795 -3.401 1.00 89.56 101 TYR A N 1
ATOM 786 C CA . TYR A 1 101 ? 14.590 3.115 -3.467 1.00 89.56 101 TYR A CA 1
ATOM 787 C C . TYR A 1 101 ? 14.103 3.568 -4.842 1.00 89.56 101 TYR A C 1
ATOM 789 O O . TYR A 1 101 ? 12.908 3.467 -5.119 1.00 89.56 101 TYR A O 1
ATOM 797 N N . TRP A 1 102 ? 14.996 4.001 -5.736 1.00 86.94 102 TRP A N 1
ATOM 798 C CA . TRP A 1 102 ? 14.628 4.339 -7.111 1.00 86.94 102 TRP A CA 1
ATOM 799 C C . TRP A 1 102 ? 13.925 3.174 -7.815 1.00 86.94 102 TRP A C 1
ATOM 801 O O . TRP A 1 102 ? 12.884 3.362 -8.443 1.00 86.94 102 TRP A O 1
ATOM 811 N N . ASN A 1 103 ? 14.436 1.953 -7.639 1.00 87.81 103 ASN A N 1
ATOM 812 C CA . ASN A 1 103 ? 13.821 0.749 -8.199 1.00 87.81 103 ASN A CA 1
ATOM 813 C C . ASN A 1 103 ? 12.413 0.509 -7.639 1.00 87.81 103 ASN A C 1
ATOM 815 O O . ASN A 1 103 ? 11.508 0.175 -8.400 1.00 87.81 103 ASN A O 1
ATOM 819 N N . THR A 1 104 ? 12.204 0.740 -6.339 1.00 92.12 104 THR A N 1
ATOM 820 C CA . THR A 1 104 ? 10.883 0.645 -5.701 1.00 92.12 104 THR A CA 1
ATOM 821 C C . THR A 1 104 ? 9.907 1.665 -6.285 1.00 92.12 104 THR A C 1
ATOM 823 O O . THR A 1 104 ? 8.781 1.308 -6.621 1.00 92.12 104 THR A O 1
ATOM 826 N N . VAL A 1 105 ? 10.335 2.917 -6.475 1.00 91.50 105 VAL A N 1
ATOM 827 C CA . VAL A 1 105 ? 9.492 3.978 -7.054 1.00 91.50 105 VAL A CA 1
ATOM 828 C C . VAL A 1 105 ? 9.140 3.674 -8.512 1.00 91.50 105 VAL A C 1
ATOM 830 O O . VAL A 1 105 ? 7.983 3.802 -8.910 1.00 91.50 105 VAL A O 1
ATOM 833 N N . VAL A 1 106 ? 10.107 3.220 -9.314 1.00 91.75 106 VAL A N 1
ATOM 834 C CA . VAL A 1 106 ? 9.860 2.817 -10.708 1.00 91.75 106 VAL A CA 1
ATOM 835 C C . VAL A 1 106 ? 8.891 1.635 -10.775 1.00 91.75 106 VAL A C 1
ATOM 837 O O . VAL A 1 106 ? 7.948 1.663 -11.568 1.00 91.75 106 VAL A O 1
ATOM 840 N N . ALA A 1 107 ? 9.080 0.623 -9.928 1.00 93.69 107 ALA A N 1
ATOM 841 C CA . ALA A 1 107 ? 8.189 -0.529 -9.837 1.00 93.69 107 ALA A CA 1
ATOM 842 C C . ALA A 1 107 ? 6.767 -0.123 -9.409 1.00 93.69 107 ALA A C 1
ATOM 844 O O . ALA A 1 107 ? 5.798 -0.594 -10.000 1.00 93.69 107 ALA A O 1
ATOM 845 N N . LEU A 1 108 ? 6.631 0.819 -8.472 1.00 95.44 108 LEU A N 1
ATOM 846 C CA . LEU A 1 108 ? 5.336 1.360 -8.059 1.00 95.44 108 LEU A CA 1
ATOM 847 C C . LEU A 1 108 ? 4.627 2.071 -9.219 1.00 95.44 108 LEU A C 1
ATOM 849 O O . LEU A 1 108 ? 3.445 1.837 -9.464 1.00 95.44 108 LEU A O 1
ATOM 853 N N . ILE A 1 109 ? 5.348 2.898 -9.984 1.00 94.31 109 ILE A N 1
ATOM 854 C CA . ILE A 1 109 ? 4.799 3.558 -11.180 1.00 94.31 109 ILE A CA 1
ATOM 855 C C . ILE A 1 109 ? 4.320 2.515 -12.199 1.00 94.31 109 ILE A C 1
ATOM 857 O O . ILE A 1 109 ? 3.269 2.691 -12.818 1.00 94.31 109 ILE A O 1
ATOM 861 N N . GLN A 1 110 ? 5.076 1.429 -12.383 1.00 95.06 110 GLN A N 1
ATOM 862 C CA . GLN A 1 110 ? 4.680 0.326 -13.260 1.00 95.06 110 GLN A CA 1
ATOM 863 C C . GLN A 1 110 ? 3.415 -0.377 -12.750 1.00 95.06 110 GLN A C 1
ATOM 865 O O . GLN A 1 110 ? 2.512 -0.616 -13.550 1.00 95.06 110 GLN A O 1
ATOM 870 N N . ALA A 1 111 ? 3.304 -0.634 -11.444 1.00 96.38 111 ALA A N 1
ATOM 871 C CA . ALA A 1 111 ? 2.105 -1.210 -10.839 1.00 96.38 111 ALA A CA 1
ATOM 872 C C . ALA A 1 111 ? 0.877 -0.313 -11.062 1.00 96.38 111 ALA A C 1
ATOM 874 O O . ALA A 1 111 ? -0.143 -0.777 -11.564 1.00 96.38 111 ALA A O 1
ATOM 875 N N . VAL A 1 112 ? 0.988 0.994 -10.806 1.00 95.44 112 VAL A N 1
ATOM 876 C CA . VAL A 1 112 ? -0.118 1.946 -11.015 1.00 95.44 112 VAL A CA 1
ATOM 877 C C . VAL A 1 112 ? -0.551 2.005 -12.484 1.00 95.44 112 VAL A C 1
ATOM 879 O O . VAL A 1 112 ? -1.745 1.998 -12.787 1.00 95.44 112 VAL A O 1
ATOM 882 N N . LYS A 1 113 ? 0.404 2.011 -13.424 1.00 95.50 113 LYS A N 1
ATOM 883 C CA . LYS A 1 113 ? 0.096 1.947 -14.863 1.00 95.50 113 LYS A CA 1
ATOM 884 C C . LYS A 1 113 ? -0.583 0.632 -15.248 1.00 95.50 113 LYS A C 1
ATOM 886 O O . LYS A 1 113 ? -1.530 0.654 -16.032 1.00 95.50 113 LYS A O 1
ATOM 891 N N . SER A 1 114 ? -0.119 -0.488 -14.693 1.00 96.50 114 SER A N 1
ATOM 892 C CA . SER A 1 114 ? -0.703 -1.811 -14.925 1.00 96.50 114 SER A CA 1
ATOM 893 C C . SER A 1 114 ? -2.155 -1.869 -14.447 1.00 96.50 114 SER A C 1
ATOM 895 O O . SER A 1 114 ? -3.030 -2.301 -15.194 1.00 96.50 114 SER A O 1
ATOM 897 N N . ALA A 1 115 ? -2.445 -1.330 -13.259 1.00 96.12 115 ALA A N 1
ATOM 898 C CA . ALA A 1 115 ? -3.809 -1.241 -12.746 1.00 96.12 115 ALA A CA 1
ATOM 899 C C . ALA A 1 115 ? -4.729 -0.452 -13.682 1.00 96.12 115 ALA A C 1
ATOM 901 O O . ALA A 1 115 ? -5.819 -0.917 -14.010 1.00 96.12 115 ALA A O 1
ATOM 902 N N . ALA A 1 116 ? -4.271 0.703 -14.178 1.00 94.38 116 ALA A N 1
ATOM 903 C CA . ALA A 1 116 ? -5.037 1.503 -15.129 1.00 94.38 116 ALA A CA 1
ATOM 904 C C . ALA A 1 116 ? -5.329 0.733 -16.431 1.00 94.38 116 ALA A C 1
ATOM 906 O O . ALA A 1 116 ? -6.465 0.746 -16.908 1.00 94.38 116 ALA A O 1
ATOM 907 N N . ALA A 1 117 ? -4.337 0.017 -16.974 1.00 95.69 117 ALA A N 1
ATOM 908 C CA . ALA A 1 117 ? -4.508 -0.820 -18.163 1.00 95.69 117 ALA A CA 1
ATOM 909 C C . ALA A 1 117 ? -5.507 -1.971 -17.932 1.00 95.69 117 ALA A C 1
ATOM 911 O O . ALA A 1 117 ? -6.315 -2.276 -18.809 1.00 95.69 117 ALA A O 1
ATOM 912 N N . GLN A 1 118 ? -5.504 -2.552 -16.731 1.00 95.69 118 GLN A N 1
ATOM 913 C CA . GLN A 1 118 ? -6.413 -3.623 -16.308 1.00 95.69 118 GLN A CA 1
ATOM 914 C C . GLN A 1 118 ? -7.764 -3.116 -15.774 1.00 95.69 118 GLN A C 1
ATOM 916 O O . GLN A 1 118 ? -8.614 -3.915 -15.391 1.00 95.69 118 GLN A O 1
ATOM 921 N N . LYS A 1 119 ? -7.994 -1.794 -15.762 1.00 95.94 119 LYS A N 1
ATOM 922 C CA . LYS A 1 119 ? -9.193 -1.139 -15.204 1.00 95.94 119 LYS A CA 1
ATOM 923 C C . LYS A 1 119 ? -9.411 -1.401 -13.704 1.00 95.94 119 LYS A C 1
ATOM 925 O O . LYS A 1 119 ? -10.533 -1.269 -13.214 1.00 95.94 119 LYS A O 1
ATOM 930 N N . VAL A 1 120 ? -8.344 -1.709 -12.968 1.00 94.56 120 VAL A N 1
ATOM 931 C CA . VAL A 1 120 ? -8.336 -1.770 -11.502 1.00 94.56 120 VAL A CA 1
ATOM 932 C C . VAL A 1 120 ? -8.252 -0.343 -10.959 1.00 94.56 120 VAL A C 1
ATOM 934 O O . VAL A 1 120 ? -7.317 0.400 -11.260 1.00 94.56 120 VAL A O 1
ATOM 937 N N . LYS A 1 121 ? -9.245 0.062 -10.163 1.00 91.69 121 LYS A N 1
ATOM 938 C CA . LYS A 1 121 ? -9.270 1.383 -9.522 1.00 91.69 121 LYS A CA 1
ATOM 939 C C . LYS A 1 121 ? -8.542 1.321 -8.183 1.00 91.69 121 LYS A C 1
ATOM 941 O O . LYS A 1 121 ? -9.138 0.940 -7.181 1.00 91.69 121 LYS A O 1
ATOM 946 N N . ILE A 1 122 ? -7.267 1.696 -8.186 1.00 90.12 122 ILE A N 1
ATOM 947 C CA . ILE A 1 122 ? -6.470 1.809 -6.961 1.00 90.12 122 ILE A CA 1
ATOM 948 C C . ILE A 1 122 ? -6.985 2.995 -6.114 1.00 90.12 122 ILE A C 1
ATOM 950 O O . ILE A 1 122 ? -7.165 4.082 -6.672 1.00 90.12 122 ILE A O 1
ATOM 954 N N . PRO A 1 123 ? -7.197 2.818 -4.796 1.00 88.62 123 PRO A N 1
ATOM 955 C CA . PRO A 1 123 ? -7.539 3.905 -3.875 1.00 88.62 123 PRO A CA 1
ATOM 956 C C . PRO A 1 123 ? -6.469 5.001 -3.804 1.00 88.62 123 PRO A C 1
ATOM 958 O O . PRO A 1 123 ? -5.273 4.723 -3.912 1.00 88.62 123 PRO A O 1
ATOM 961 N N . ASN A 1 124 ? -6.875 6.254 -3.579 1.00 82.69 124 ASN A N 1
ATOM 962 C CA . ASN A 1 124 ? -5.936 7.372 -3.477 1.00 82.69 124 ASN A CA 1
ATOM 963 C C . ASN A 1 124 ? -5.552 7.670 -2.021 1.00 82.69 124 ASN A C 1
ATOM 965 O O . ASN A 1 124 ? -5.826 8.738 -1.478 1.00 82.69 124 ASN A O 1
ATOM 969 N N . SER A 1 125 ? -4.844 6.729 -1.411 1.00 79.69 125 SER A N 1
ATOM 970 C CA . SER A 1 125 ? -4.544 6.743 0.026 1.00 79.69 125 SER A CA 1
ATOM 971 C C . SER A 1 125 ? -3.263 7.520 0.381 1.00 79.69 125 SER A C 1
ATOM 973 O O . SER A 1 125 ? -2.803 7.502 1.523 1.00 79.69 125 SER A O 1
ATOM 975 N N . GLY A 1 126 ? -2.655 8.207 -0.596 1.00 86.25 126 GLY A N 1
ATOM 976 C CA . GLY A 1 126 ? -1.399 8.946 -0.437 1.00 86.25 126 GLY A CA 1
ATOM 977 C C . GLY A 1 126 ? -0.187 8.071 -0.055 1.00 86.25 126 GLY A C 1
ATOM 978 O O . GLY A 1 126 ? -0.295 6.850 0.045 1.00 86.25 126 GLY A O 1
ATOM 979 N N . PRO A 1 127 ? 0.998 8.670 0.187 1.00 88.81 127 PRO A N 1
ATOM 980 C CA . PRO A 1 127 ? 2.219 7.912 0.491 1.00 88.81 127 PRO A CA 1
ATOM 981 C C . PRO A 1 127 ? 2.171 7.103 1.793 1.00 88.81 127 PRO A C 1
ATOM 983 O O . PRO A 1 127 ? 2.861 6.095 1.917 1.00 88.81 127 PRO A O 1
ATOM 986 N N . LEU A 1 128 ? 1.368 7.526 2.772 1.00 87.25 128 LEU A N 1
ATOM 987 C CA . LEU A 1 128 ? 1.153 6.751 3.997 1.00 87.25 128 LEU A CA 1
ATOM 988 C C . LEU A 1 128 ? 0.303 5.502 3.734 1.00 87.25 128 LEU A C 1
ATOM 990 O O . LEU A 1 128 ? 0.458 4.512 4.435 1.00 87.25 128 LEU A O 1
ATOM 994 N N . GLY A 1 129 ? -0.570 5.531 2.726 1.00 88.44 129 GLY A N 1
ATOM 995 C CA . GLY A 1 129 ? -1.486 4.441 2.398 1.00 88.44 129 GLY A CA 1
ATOM 996 C C . GLY A 1 129 ? -0.927 3.428 1.409 1.00 88.44 129 GLY A C 1
ATOM 997 O O . GLY A 1 129 ? -1.657 2.548 0.964 1.00 88.44 129 GLY A O 1
ATOM 998 N N . ILE A 1 130 ? 0.345 3.562 1.041 1.00 92.69 130 ILE A N 1
ATOM 999 C CA . ILE A 1 130 ? 1.039 2.655 0.133 1.00 92.69 130 ILE A CA 1
ATOM 1000 C C . ILE A 1 130 ? 2.154 1.989 0.926 1.00 92.69 130 ILE A C 1
ATOM 1002 O O . ILE A 1 130 ? 3.061 2.674 1.396 1.00 92.69 130 ILE A O 1
ATOM 1006 N N . VAL A 1 131 ? 2.103 0.667 1.064 1.00 93.38 131 VAL A N 1
ATOM 1007 C CA . VAL A 1 131 ? 3.158 -0.130 1.697 1.00 93.38 131 VAL A CA 1
ATOM 1008 C C . VAL A 1 131 ? 3.938 -0.864 0.610 1.00 93.38 131 VAL A C 1
ATOM 1010 O O . VAL A 1 131 ? 3.361 -1.573 -0.210 1.00 93.38 131 VAL A O 1
ATOM 1013 N N . CYS A 1 132 ? 5.254 -0.677 0.590 1.00 94.25 132 CYS A N 1
ATOM 1014 C CA . CYS A 1 132 ? 6.165 -1.253 -0.393 1.00 94.25 132 CYS A CA 1
ATOM 1015 C C . CYS A 1 132 ? 6.846 -2.497 0.187 1.00 94.25 132 CYS A C 1
ATOM 1017 O O . CYS A 1 132 ? 7.620 -2.389 1.145 1.00 94.25 132 CYS A O 1
ATOM 1019 N N . GLY A 1 133 ? 6.571 -3.659 -0.405 1.00 93.31 133 GLY A N 1
ATOM 1020 C CA . GLY A 1 133 ? 7.221 -4.922 -0.074 1.00 93.31 133 GLY A CA 1
ATOM 1021 C C . GLY A 1 133 ? 8.652 -4.990 -0.610 1.00 93.31 133 GLY A C 1
ATOM 1022 O O . GLY A 1 133 ? 8.990 -4.394 -1.637 1.00 93.31 133 GLY A O 1
ATOM 1023 N N . ALA A 1 134 ? 9.521 -5.723 0.090 1.00 89.25 134 ALA A N 1
ATOM 1024 C CA . ALA A 1 134 ? 10.920 -5.903 -0.317 1.00 89.25 134 ALA A CA 1
ATOM 1025 C C . ALA A 1 134 ? 11.073 -6.741 -1.603 1.00 89.25 134 ALA A C 1
ATOM 1027 O O . ALA A 1 134 ? 12.091 -6.653 -2.285 1.00 89.25 134 ALA A O 1
ATOM 1028 N N . ASP A 1 135 ? 10.055 -7.531 -1.934 1.00 90.06 135 ASP A N 1
ATOM 1029 C CA . ASP A 1 135 ? 9.938 -8.373 -3.126 1.00 90.06 135 ASP A CA 1
ATOM 1030 C C . ASP A 1 135 ? 9.366 -7.628 -4.350 1.00 90.06 135 ASP A C 1
ATOM 1032 O O . ASP A 1 135 ? 9.204 -8.213 -5.420 1.00 90.06 135 ASP A O 1
ATOM 1036 N N . GLY A 1 136 ? 9.076 -6.329 -4.220 1.00 90.88 136 GLY A N 1
ATOM 1037 C CA . GLY A 1 136 ? 8.472 -5.526 -5.284 1.00 90.88 136 GLY A CA 1
ATOM 103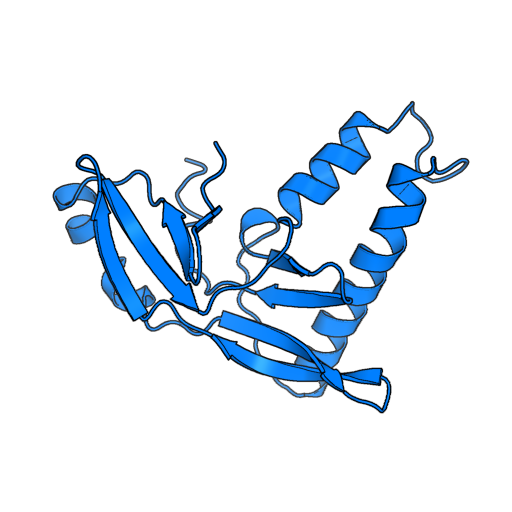8 C C . GLY A 1 136 ? 6.952 -5.662 -5.389 1.00 90.88 136 GLY A C 1
ATOM 1039 O O . GLY A 1 136 ? 6.381 -5.185 -6.379 1.00 90.88 136 GLY A O 1
ATOM 1040 N N . SER A 1 137 ? 6.314 -6.286 -4.392 1.00 95.31 137 SER A N 1
ATOM 1041 C CA . SER A 1 137 ? 4.873 -6.201 -4.166 1.00 95.31 137 SER A CA 1
ATOM 1042 C C . SER A 1 137 ? 4.484 -4.862 -3.526 1.00 95.31 137 SER A C 1
ATOM 1044 O O . SER A 1 137 ? 5.303 -4.172 -2.908 1.00 95.31 137 SER A O 1
ATOM 1046 N N . PHE A 1 138 ? 3.218 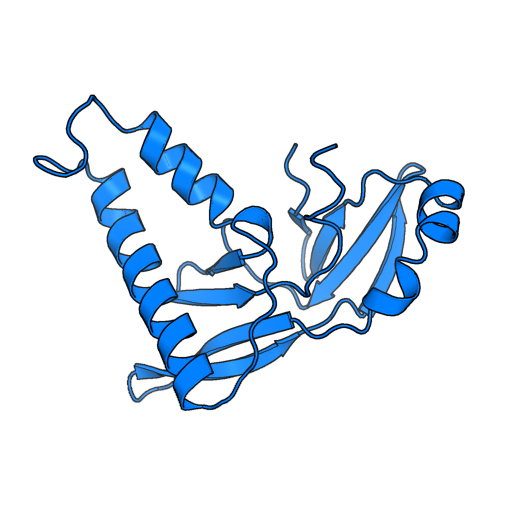-4.478 -3.668 1.00 96.06 138 PHE A N 1
ATOM 1047 C CA . PHE A 1 138 ? 2.678 -3.253 -3.079 1.00 96.06 138 PHE A CA 1
ATOM 1048 C C . PHE A 1 138 ? 1.314 -3.505 -2.464 1.00 96.06 138 PHE A C 1
ATOM 1050 O O . PHE A 1 138 ? 0.465 -4.122 -3.097 1.00 96.06 138 PHE A O 1
ATOM 1057 N N . LEU A 1 139 ? 1.071 -2.952 -1.282 1.00 95.06 139 LEU A N 1
ATOM 1058 C CA . LEU A 1 139 ? -0.266 -2.838 -0.721 1.00 95.06 139 LEU A CA 1
ATOM 1059 C C . LEU A 1 139 ? -0.734 -1.391 -0.834 1.00 95.06 139 LEU A C 1
ATOM 1061 O O . LEU A 1 139 ? -0.143 -0.481 -0.256 1.00 95.06 139 LEU A O 1
ATOM 1065 N N . PHE A 1 140 ? -1.829 -1.204 -1.555 1.00 93.50 140 PHE A N 1
ATOM 1066 C CA . PHE A 1 140 ? -2.607 0.021 -1.585 1.00 93.50 140 PHE A CA 1
ATOM 1067 C C . PHE A 1 140 ? -3.738 -0.132 -0.579 1.00 93.50 140 PHE A C 1
ATOM 1069 O O . PHE A 1 140 ? -4.684 -0.885 -0.815 1.00 93.50 140 PHE A O 1
ATOM 1076 N N . LEU A 1 141 ? -3.629 0.552 0.556 1.00 90.12 141 LEU A N 1
ATOM 1077 C CA . LEU A 1 141 ? -4.683 0.549 1.560 1.00 90.12 141 LEU A CA 1
ATOM 1078 C C . LEU A 1 141 ? -5.957 1.184 0.985 1.00 90.12 141 LEU A C 1
ATOM 1080 O O . LEU A 1 141 ? -5.856 2.044 0.108 1.00 90.12 141 LEU A O 1
ATOM 1084 N N . PRO A 1 142 ? -7.147 0.795 1.468 1.00 87.88 142 PRO A N 1
ATOM 1085 C CA . PRO A 1 142 ? -8.391 1.487 1.144 1.00 87.88 142 PRO A CA 1
ATOM 1086 C C . PRO A 1 142 ? -8.294 3.001 1.405 1.00 87.88 142 PRO A C 1
ATOM 1088 O O . PRO A 1 142 ? -7.439 3.434 2.181 1.00 87.88 142 PRO A O 1
ATOM 1091 N N . ASP A 1 143 ? -9.198 3.799 0.824 1.00 76.25 143 ASP A N 1
ATOM 1092 C CA . ASP A 1 143 ? -9.218 5.279 0.903 1.00 76.25 143 ASP A CA 1
ATOM 1093 C C . ASP A 1 143 ? -9.658 5.818 2.291 1.00 76.25 143 ASP A C 1
ATOM 1095 O O . ASP A 1 143 ? -10.374 6.809 2.448 1.00 76.25 143 ASP A O 1
ATOM 1099 N N . ILE A 1 144 ? -9.254 5.112 3.343 1.00 67.06 144 ILE A N 1
ATOM 1100 C CA . ILE A 1 144 ? -9.726 5.247 4.710 1.00 67.06 144 ILE A CA 1
ATOM 1101 C C . ILE A 1 144 ? -8.665 5.969 5.550 1.00 67.06 144 ILE A C 1
ATOM 1103 O O . ILE A 1 144 ? -7.488 5.615 5.564 1.00 67.06 144 ILE A O 1
ATOM 1107 N N . ILE A 1 145 ? -9.122 6.953 6.331 1.00 58.19 145 ILE A N 1
ATOM 1108 C CA . ILE A 1 145 ? -8.441 7.595 7.477 1.00 58.19 145 ILE A CA 1
ATOM 1109 C C . ILE A 1 145 ? -7.246 8.517 7.173 1.00 58.19 145 ILE A C 1
ATOM 1111 O O . ILE A 1 145 ? -7.019 9.448 7.944 1.00 58.19 145 ILE A O 1
ATOM 1115 N N . LEU A 1 146 ? -6.517 8.386 6.065 1.00 56.22 146 LEU A N 1
ATOM 1116 C CA . LEU A 1 146 ? -5.302 9.203 5.877 1.00 56.22 146 LEU A CA 1
ATOM 1117 C C . LEU A 1 146 ? -5.566 10.665 5.482 1.00 56.22 146 LEU A C 1
ATOM 1119 O O . LEU A 1 146 ? -4.772 11.542 5.817 1.00 56.22 146 LEU A O 1
ATOM 1123 N N . ASN A 1 147 ? -6.716 10.956 4.872 1.00 49.28 147 ASN A N 1
ATOM 1124 C CA . ASN A 1 147 ? -7.092 12.323 4.493 1.00 49.28 147 ASN A CA 1
ATOM 1125 C C . ASN A 1 147 ? -7.603 13.189 5.665 1.00 49.28 147 ASN A C 1
ATOM 1127 O O . ASN A 1 147 ? -7.797 14.387 5.479 1.00 49.28 147 ASN A O 1
ATOM 1131 N N . ARG A 1 148 ? -7.830 12.626 6.866 1.00 46.50 148 ARG A N 1
ATOM 1132 C CA . ARG A 1 148 ? -8.341 13.378 8.037 1.00 46.50 148 ARG A CA 1
ATOM 1133 C C . ARG A 1 148 ? -7.376 13.489 9.222 1.00 46.50 148 ARG A C 1
ATOM 1135 O O . ARG A 1 148 ? -7.634 14.292 10.106 1.00 46.50 148 ARG A O 1
ATOM 1142 N N . SER A 1 149 ? -6.258 12.760 9.246 1.00 36.75 149 SER A N 1
ATOM 1143 C CA . SER A 1 149 ? -5.239 12.897 10.309 1.00 36.75 149 SER A CA 1
ATOM 1144 C C . SER A 1 149 ? -4.229 14.036 10.085 1.00 36.75 149 SER A C 1
ATOM 1146 O O . SER A 1 149 ? -3.277 14.152 10.853 1.00 36.75 149 SER A O 1
ATOM 1148 N N . LEU A 1 150 ? -4.409 14.861 9.045 1.00 35.50 150 LEU A N 1
ATOM 1149 C CA . LEU A 1 150 ? -3.551 16.016 8.730 1.00 35.50 150 LEU A CA 1
ATOM 1150 C C . LEU A 1 150 ? -4.207 17.381 9.021 1.00 35.50 150 LEU A C 1
ATOM 1152 O O . LEU A 1 150 ? -3.636 18.404 8.647 1.00 35.50 150 LEU A O 1
ATOM 1156 N N . SER A 1 151 ? -5.379 17.411 9.665 1.00 31.58 151 SER A N 1
ATOM 1157 C CA . SER A 1 151 ? -6.029 18.648 10.133 1.00 31.58 151 SER A CA 1
ATOM 1158 C C . SER A 1 151 ? -5.839 18.861 11.625 1.00 31.58 151 SER A C 1
ATOM 1160 O O . SER A 1 151 ? -6.173 17.907 12.365 1.00 31.58 151 SER A O 1
#

pLDDT: mean 83.39, std 13.51, range [31.58, 97.38]

Sequence (151 aa):
MQNILVAGERLVLRTGMSKDEFSKANIIQYINDKGYVAERNTDGEYVFREWCFDSVEESGSKIELSGDSFSGTTLYDILCEIQNSAGGDVCIKPNEIQKKYWNTVVALIQAVKSAAAQKVKIPNSGPLGIVCGADGSFLFLPDIILNRSLS

Radius of gyration: 16.5 Å; chains: 1; bounding box: 44×34×43 Å